Protein AF-A0A838R8X7-F1 (afdb_monomer_lite)

Radius of gyration: 22.85 Å; chains: 1; bounding box: 71×33×47 Å

pLDDT: mean 79.62, std 13.15, range [47.53, 95.5]

Secondary structure (DSSP, 8-state):
-EEEETTEEEEE----HHHHHHHHHTTTTSSPPEEEEEEEEETTEEEEEEEEEEEPP---------TTGGGSTTHHHHHHHHHHS-TT----PPPPEEEEEEEEEEEEGGG-S-TT-HHHHHHHHHHHHHHT----HHHHHHHHHHT-

Foldseek 3Di:
DFDDDPNFTLFADDDPPVVVVVCVVVVQPVDDFDKDWDWDADPQGIKIWIWTKGFDPPPPCPVPPDVCLVVDPCSVVVVVVVVPPDPVPPPPPDGDIDIDTNHMDDDGNVRAPCRPDRVVRRVVSVVCSNVNVDDDPVVVVVCVVVVD

Sequence (148 aa):
MGSYRNGRLVARAVMPPEAWSQISDYGIFDEPVQVVLVARAAPPGLQCQLYAMVPLPDLEEEEPEEPWSASVPSSSYEAALEAEEDPTDAAEADPQVAPIPLGHIVRYDRDRVHPTSLPLEAVDVLRRIIEGDTTEVVDRALSDLLGL

Structure (mmCIF, N/CA/C/O backbone):
data_AF-A0A838R8X7-F1
#
_entry.id   AF-A0A838R8X7-F1
#
loop_
_atom_site.group_PDB
_atom_site.id
_atom_site.type_symbol
_atom_site.label_atom_id
_atom_site.label_alt_id
_atom_site.label_comp_id
_atom_site.label_asym_id
_atom_site.label_entity_id
_atom_site.label_seq_id
_atom_site.pdbx_PDB_ins_code
_atom_site.Cartn_x
_atom_site.Cartn_y
_atom_site.Cartn_z
_atom_site.occupancy
_atom_site.B_iso_or_equiv
_atom_site.auth_seq_id
_atom_site.auth_comp_id
_atom_site.auth_asym_id
_atom_site.auth_atom_id
_atom_site.pdbx_PDB_model_num
ATOM 1 N N . MET A 1 1 ? -3.397 1.442 -13.400 1.00 73.38 1 MET A N 1
ATOM 2 C CA . MET A 1 1 ? -3.105 -0.004 -13.317 1.00 73.38 1 MET A CA 1
ATOM 3 C C . MET A 1 1 ? -3.706 -0.565 -12.031 1.00 73.38 1 MET A C 1
ATOM 5 O O . MET A 1 1 ? -3.637 0.109 -11.007 1.00 73.38 1 MET A O 1
ATOM 9 N N . GLY A 1 2 ? -4.336 -1.741 -12.080 1.00 81.56 2 GLY A N 1
ATOM 10 C CA . GLY A 1 2 ? -4.743 -2.486 -10.883 1.00 81.56 2 GLY A CA 1
ATOM 11 C C . GLY A 1 2 ? -3.754 -3.618 -10.616 1.00 81.56 2 GLY A C 1
ATOM 12 O O . GLY A 1 2 ? -3.427 -4.356 -11.538 1.00 81.56 2 GLY A O 1
ATOM 13 N N . SER A 1 3 ? -3.277 -3.736 -9.381 1.00 79.50 3 SER A N 1
ATOM 14 C CA . SER A 1 3 ? -2.472 -4.866 -8.913 1.00 79.50 3 SER A CA 1
ATOM 15 C C . SER A 1 3 ? -3.394 -5.917 -8.309 1.00 79.50 3 SER A C 1
ATOM 17 O O . SER A 1 3 ? -4.203 -5.595 -7.434 1.00 79.50 3 SER A O 1
ATOM 19 N N . TYR A 1 4 ? -3.274 -7.165 -8.756 1.00 82.75 4 TYR A N 1
ATOM 20 C CA . TYR A 1 4 ? -4.136 -8.263 -8.327 1.00 82.75 4 TYR A CA 1
ATOM 21 C C . TYR A 1 4 ? -3.315 -9.412 -7.752 1.00 82.75 4 TYR A C 1
ATOM 23 O O . TYR A 1 4 ? -2.236 -9.727 -8.245 1.00 82.75 4 TYR A O 1
ATOM 31 N N . ARG A 1 5 ? -3.865 -10.086 -6.744 1.00 79.75 5 ARG A N 1
ATOM 32 C CA . ARG A 1 5 ? -3.327 -11.331 -6.187 1.00 79.75 5 ARG A CA 1
ATOM 33 C C . ARG A 1 5 ? -4.462 -12.340 -6.090 1.00 79.75 5 ARG A C 1
ATOM 35 O O . ARG A 1 5 ? -5.503 -12.035 -5.516 1.00 79.75 5 ARG A O 1
ATOM 42 N N . ASN A 1 6 ? -4.290 -13.530 -6.668 1.00 82.06 6 ASN A N 1
ATOM 43 C CA . ASN A 1 6 ? -5.318 -14.585 -6.691 1.00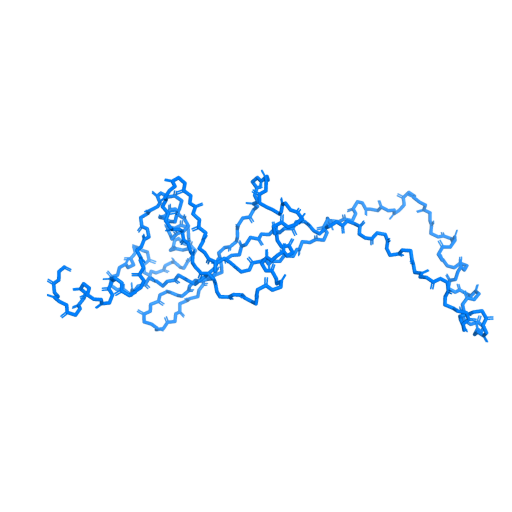 82.06 6 ASN A CA 1
ATOM 44 C C . ASN A 1 6 ? -6.697 -14.097 -7.195 1.00 82.06 6 ASN A C 1
ATOM 46 O O . ASN A 1 6 ? -7.735 -14.476 -6.657 1.00 82.06 6 ASN A O 1
ATOM 50 N N . GLY A 1 7 ? -6.714 -13.202 -8.190 1.00 80.19 7 GLY A N 1
ATOM 51 C CA . GLY A 1 7 ? -7.944 -12.616 -8.742 1.00 80.19 7 GLY A CA 1
ATOM 52 C C . GLY A 1 7 ? -8.601 -11.526 -7.883 1.00 80.19 7 GLY A C 1
ATOM 53 O O . GLY A 1 7 ? -9.638 -10.998 -8.275 1.00 80.19 7 GLY A O 1
ATOM 54 N N . ARG A 1 8 ? -8.011 -11.152 -6.740 1.00 80.94 8 ARG A N 1
ATOM 55 C CA . ARG A 1 8 ? -8.494 -10.073 -5.866 1.00 80.94 8 ARG A CA 1
ATOM 56 C C . ARG A 1 8 ? -7.656 -8.813 -6.052 1.00 80.94 8 ARG A C 1
ATOM 58 O O . ARG A 1 8 ? -6.434 -8.897 -6.164 1.00 80.94 8 ARG A O 1
ATOM 65 N N . LEU A 1 9 ? -8.311 -7.653 -6.099 1.00 82.00 9 LEU A N 1
ATOM 66 C CA . LEU A 1 9 ? -7.635 -6.361 -6.217 1.00 82.00 9 LEU A CA 1
ATOM 67 C C . LEU A 1 9 ? -6.919 -6.031 -4.902 1.00 82.00 9 LEU A C 1
ATOM 69 O O . LEU A 1 9 ? -7.553 -5.903 -3.857 1.00 82.00 9 LEU A O 1
ATOM 73 N N . VAL A 1 10 ? -5.604 -5.858 -4.986 1.00 83.25 10 VAL A N 1
ATOM 74 C CA . VAL A 1 10 ? -4.730 -5.488 -3.866 1.00 83.25 10 VAL A CA 1
ATOM 75 C C . VAL A 1 10 ? -4.606 -3.972 -3.757 1.00 83.25 10 VAL A C 1
ATOM 77 O O . VAL A 1 10 ? -4.796 -3.399 -2.687 1.00 83.25 10 VAL A O 1
ATOM 80 N N . ALA A 1 11 ? -4.278 -3.315 -4.869 1.00 83.06 11 ALA A N 1
ATOM 81 C CA . ALA A 1 11 ? -4.046 -1.878 -4.915 1.00 83.06 11 ALA A CA 1
ATOM 82 C C . ALA A 1 11 ? -4.271 -1.340 -6.332 1.00 83.06 11 ALA A C 1
ATOM 84 O O . ALA A 1 11 ? -4.231 -2.086 -7.314 1.00 83.06 11 ALA A O 1
ATOM 85 N N . ARG A 1 12 ? -4.508 -0.032 -6.444 1.00 83.06 12 ARG A N 1
ATOM 86 C CA . ARG A 1 12 ? -4.584 0.669 -7.727 1.00 83.06 12 ARG A CA 1
ATOM 87 C C . ARG A 1 12 ? -3.648 1.869 -7.693 1.00 83.06 12 ARG A C 1
ATOM 89 O O . ARG A 1 12 ? -3.731 2.692 -6.781 1.00 83.06 12 ARG A O 1
ATOM 96 N N . ALA A 1 13 ? -2.819 1.983 -8.721 1.00 82.62 13 ALA A N 1
ATOM 97 C CA . ALA A 1 13 ? -1.972 3.140 -8.960 1.00 82.62 13 ALA A CA 1
ATOM 98 C C . ALA A 1 13 ? -2.339 3.803 -10.287 1.00 82.62 13 ALA A C 1
ATOM 100 O O . ALA A 1 13 ? -2.691 3.143 -11.276 1.00 82.62 13 ALA A O 1
ATOM 101 N N . VAL A 1 14 ? -2.247 5.130 -10.294 1.00 82.81 14 VAL A N 1
ATOM 102 C CA . VAL A 1 14 ? -2.289 5.940 -11.510 1.00 82.81 14 VAL A CA 1
ATOM 103 C C . VAL A 1 14 ? -0.848 6.174 -11.932 1.00 82.81 14 VAL A C 1
ATOM 105 O O . VAL A 1 14 ? -0.051 6.670 -11.144 1.00 82.81 14 VAL A O 1
ATOM 108 N N . MET A 1 15 ? -0.527 5.798 -13.163 1.00 81.38 15 MET A N 1
ATOM 109 C CA . MET A 1 15 ? 0.789 6.002 -13.760 1.00 81.38 15 MET A CA 1
ATOM 110 C C . MET A 1 15 ? 0.611 6.455 -15.210 1.00 81.38 15 MET A C 1
ATOM 112 O O . MET A 1 15 ? -0.417 6.112 -15.811 1.00 81.38 15 MET A O 1
ATOM 116 N N . PRO A 1 16 ? 1.577 7.204 -15.772 1.00 85.94 16 PRO A N 1
ATOM 117 C CA . PRO A 1 16 ? 1.604 7.502 -17.198 1.00 85.94 16 PRO A CA 1
ATOM 118 C C . PRO A 1 16 ? 1.591 6.209 -18.035 1.00 85.94 16 PRO A C 1
ATOM 120 O O . PRO A 1 16 ? 2.166 5.205 -17.597 1.00 85.94 16 PRO A O 1
ATOM 123 N N . PRO A 1 17 ? 0.954 6.198 -19.220 1.00 84.06 17 PRO A N 1
ATOM 124 C CA . PRO A 1 17 ? 0.937 5.028 -20.100 1.00 84.06 17 PRO A CA 1
ATOM 125 C C . PRO A 1 17 ? 2.336 4.494 -20.432 1.00 84.06 17 PRO A C 1
ATOM 127 O O . PRO A 1 17 ? 2.528 3.282 -20.474 1.00 84.06 17 PRO A O 1
ATOM 130 N N . GLU A 1 18 ? 3.312 5.386 -20.594 1.00 86.25 18 GLU A N 1
ATOM 131 C CA . GLU A 1 18 ? 4.696 5.062 -20.951 1.00 86.25 18 GLU A CA 1
ATOM 132 C C . GLU A 1 18 ? 5.396 4.261 -19.841 1.00 86.25 18 GLU A C 1
ATOM 134 O O . GLU A 1 18 ? 6.113 3.297 -20.109 1.00 86.25 18 GLU A O 1
ATOM 139 N N . ALA A 1 19 ? 5.129 4.609 -18.578 1.00 83.06 19 ALA A N 1
ATOM 140 C CA . ALA A 1 19 ? 5.650 3.875 -17.427 1.00 83.06 19 ALA A CA 1
ATOM 141 C C . ALA A 1 19 ? 5.056 2.458 -17.348 1.00 83.06 19 ALA A C 1
ATOM 143 O O . ALA A 1 19 ? 5.726 1.514 -16.938 1.00 83.06 19 ALA A O 1
ATOM 144 N N . TRP A 1 20 ? 3.798 2.286 -17.768 1.00 81.75 20 TRP A N 1
ATOM 145 C CA . TRP A 1 20 ? 3.164 0.968 -17.811 1.00 81.75 20 TRP A CA 1
ATOM 146 C C . TRP A 1 20 ? 3.725 0.073 -18.920 1.00 81.75 20 TRP A C 1
ATOM 148 O O . TRP A 1 20 ? 3.936 -1.117 -18.676 1.00 81.75 20 TRP A O 1
ATOM 158 N N . SER A 1 21 ? 3.990 0.629 -20.108 1.00 83.56 21 SER A N 1
ATOM 159 C CA . SER A 1 21 ? 4.657 -0.130 -21.173 1.00 83.56 21 SER A CA 1
ATOM 160 C C . SER A 1 21 ? 6.026 -0.620 -20.721 1.00 83.56 21 SER A C 1
ATOM 162 O O . SER A 1 21 ? 6.275 -1.812 -20.808 1.00 83.56 21 SER A O 1
ATOM 164 N N . GLN A 1 22 ? 6.841 0.239 -20.099 1.00 82.19 22 GLN A N 1
ATOM 165 C CA . GLN A 1 22 ? 8.164 -0.157 -19.604 1.00 82.19 22 GLN A CA 1
ATOM 166 C C . GLN A 1 22 ? 8.086 -1.320 -18.608 1.00 82.19 22 GLN A C 1
ATOM 168 O O . GLN A 1 22 ? 8.795 -2.305 -18.755 1.00 82.19 22 GLN A O 1
ATOM 173 N N . ILE A 1 23 ? 7.176 -1.256 -17.632 1.00 84.19 23 ILE A N 1
ATOM 174 C CA . ILE A 1 23 ? 6.980 -2.346 -16.663 1.00 84.19 23 ILE A CA 1
ATOM 175 C C . ILE A 1 23 ? 6.652 -3.676 -17.350 1.00 84.19 23 ILE A C 1
ATOM 177 O O . ILE A 1 23 ? 7.118 -4.726 -16.907 1.00 84.19 23 ILE A O 1
ATOM 181 N N . SER A 1 24 ? 5.839 -3.622 -18.406 1.00 83.12 24 SER A N 1
ATOM 182 C CA . SER A 1 24 ? 5.435 -4.805 -19.168 1.00 83.12 24 SER A CA 1
ATOM 183 C C . SER A 1 24 ? 6.582 -5.333 -20.032 1.00 83.12 24 SER A C 1
ATOM 185 O O . SER A 1 24 ? 6.809 -6.537 -20.068 1.00 83.12 24 SER A O 1
ATOM 187 N N . ASP A 1 25 ? 7.316 -4.438 -20.692 1.00 85.06 25 ASP A N 1
ATOM 188 C CA . ASP A 1 25 ? 8.409 -4.772 -21.607 1.00 85.06 25 ASP A CA 1
ATOM 189 C C . ASP A 1 25 ? 9.609 -5.383 -20.868 1.00 85.06 25 ASP A C 1
ATOM 191 O O . ASP A 1 25 ? 10.248 -6.299 -21.380 1.00 85.06 25 ASP A O 1
ATOM 195 N N . TYR A 1 26 ? 9.888 -4.912 -19.648 1.00 81.75 26 TYR A N 1
ATOM 196 C CA . TYR A 1 26 ? 10.978 -5.410 -18.804 1.00 81.75 26 TYR A CA 1
ATOM 197 C C . TYR A 1 26 ? 10.598 -6.617 -17.930 1.00 81.75 26 TYR A C 1
ATOM 199 O O . TYR A 1 26 ? 11.430 -7.071 -17.151 1.00 81.75 26 TYR A O 1
ATOM 207 N N . GLY A 1 27 ? 9.362 -7.130 -18.013 1.00 83.50 27 GLY A N 1
ATOM 208 C CA . GLY A 1 27 ? 8.953 -8.321 -17.251 1.00 83.50 27 GLY A CA 1
ATOM 209 C C . GLY A 1 27 ? 9.080 -8.158 -15.731 1.00 83.50 27 GLY A C 1
ATOM 210 O O . GLY A 1 27 ? 9.310 -9.126 -15.012 1.00 83.50 27 GLY A O 1
ATOM 211 N N . ILE A 1 28 ? 8.931 -6.930 -15.216 1.00 82.62 28 ILE A N 1
ATOM 212 C CA . ILE A 1 28 ? 9.259 -6.564 -13.821 1.00 82.62 28 ILE A CA 1
ATOM 213 C C . ILE A 1 28 ? 8.523 -7.419 -12.773 1.00 82.62 28 ILE A C 1
ATOM 215 O O . ILE A 1 28 ? 8.986 -7.569 -11.644 1.00 82.62 28 ILE A O 1
ATOM 219 N N . PHE A 1 29 ? 7.363 -7.969 -13.132 1.00 84.19 29 PHE A N 1
ATOM 220 C CA . PHE A 1 29 ? 6.521 -8.775 -12.250 1.00 84.19 29 PHE A CA 1
ATOM 221 C C . PHE A 1 29 ? 6.435 -10.254 -12.663 1.00 84.19 29 PHE A C 1
ATOM 223 O O . PHE A 1 29 ? 5.533 -10.953 -12.194 1.00 84.19 29 PHE A O 1
ATOM 230 N N . ASP A 1 30 ? 7.339 -10.732 -13.525 1.00 86.12 30 ASP A N 1
ATOM 231 C CA . ASP A 1 30 ? 7.404 -12.146 -13.923 1.00 86.12 30 ASP A CA 1
ATOM 232 C C . ASP A 1 30 ? 7.873 -13.037 -12.760 1.00 86.12 30 ASP A C 1
ATOM 234 O O . ASP A 1 30 ? 7.423 -14.177 -12.616 1.00 86.12 30 ASP A O 1
ATOM 238 N N . GLU A 1 31 ? 8.711 -12.487 -11.878 1.00 85.81 31 GLU A N 1
ATOM 239 C CA . GLU A 1 31 ? 9.142 -13.113 -10.630 1.00 85.81 31 GLU A CA 1
ATOM 240 C C . GLU A 1 31 ? 8.532 -12.419 -9.395 1.00 85.81 31 GLU A C 1
ATOM 242 O O . GLU A 1 31 ? 8.140 -11.247 -9.447 1.00 85.81 31 GLU A O 1
ATOM 247 N N . PRO A 1 32 ? 8.422 -13.116 -8.245 1.00 86.25 32 PRO A N 1
ATOM 248 C CA . PRO A 1 32 ? 7.949 -12.503 -7.010 1.00 86.25 32 PRO A CA 1
ATOM 249 C C . PRO A 1 32 ? 8.853 -11.353 -6.545 1.00 86.25 32 PRO A C 1
ATOM 251 O O . PRO A 1 32 ? 10.000 -11.564 -6.163 1.00 86.25 32 PRO A O 1
ATOM 254 N N . VAL A 1 33 ? 8.297 -10.144 -6.486 1.00 87.56 33 VAL A N 1
ATOM 255 C CA . VAL A 1 33 ? 8.995 -8.946 -5.996 1.00 87.56 33 VAL A CA 1
ATOM 256 C C . VAL A 1 33 ? 8.759 -8.705 -4.507 1.00 87.56 33 VAL A C 1
ATOM 258 O O . VAL A 1 33 ? 7.678 -8.974 -3.967 1.00 87.56 33 VAL A O 1
ATOM 261 N N . GLN A 1 34 ? 9.757 -8.131 -3.833 1.00 89.56 34 GLN A N 1
ATOM 262 C CA . GLN A 1 34 ? 9.585 -7.646 -2.469 1.00 89.56 34 GLN A CA 1
ATOM 263 C C . GLN A 1 34 ? 8.639 -6.441 -2.465 1.00 89.56 34 GLN A C 1
ATOM 265 O O . GLN A 1 34 ? 8.726 -5.552 -3.307 1.00 89.56 34 GLN A O 1
ATOM 270 N N . VAL A 1 35 ? 7.740 -6.392 -1.484 1.00 90.25 35 VAL A N 1
ATOM 271 C CA . VAL A 1 35 ? 6.816 -5.269 -1.304 1.00 90.25 35 VAL A CA 1
ATOM 272 C C . VAL A 1 35 ? 7.083 -4.543 0.003 1.00 90.25 35 VAL A C 1
ATOM 274 O O . VAL A 1 35 ? 7.380 -5.158 1.028 1.00 90.25 35 VAL A O 1
ATOM 277 N N . VAL A 1 36 ? 6.948 -3.221 -0.030 1.00 92.94 36 VAL A N 1
ATOM 278 C CA . VAL A 1 36 ? 7.126 -2.344 1.129 1.00 92.94 36 VAL A CA 1
ATOM 279 C C . VAL A 1 36 ? 5.853 -1.540 1.345 1.00 92.94 36 VAL A C 1
ATOM 281 O O . VAL A 1 36 ? 5.306 -0.947 0.415 1.00 92.94 36 VAL A O 1
ATOM 284 N N . LEU A 1 37 ? 5.384 -1.511 2.594 1.00 94.19 37 LEU A N 1
ATOM 285 C CA . LEU A 1 37 ? 4.276 -0.665 3.021 1.00 94.19 37 LEU A CA 1
ATOM 286 C C . LEU A 1 37 ? 4.811 0.467 3.893 1.00 94.19 37 LEU A C 1
ATOM 288 O O . LEU A 1 37 ? 5.279 0.240 5.008 1.00 94.19 37 LEU A O 1
ATOM 292 N N . VAL A 1 38 ? 4.678 1.695 3.407 1.00 94.88 38 VAL A N 1
ATOM 293 C CA . VAL A 1 38 ? 4.937 2.893 4.205 1.00 94.88 38 VAL A CA 1
ATOM 294 C C . VAL A 1 38 ? 3.627 3.303 4.858 1.00 94.88 38 VAL A C 1
ATOM 296 O O . VAL A 1 38 ? 2.670 3.625 4.160 1.00 94.88 38 VAL A O 1
ATOM 299 N N . ALA A 1 39 ? 3.564 3.278 6.188 1.00 94.56 39 ALA A N 1
ATOM 300 C CA . ALA A 1 39 ? 2.358 3.590 6.949 1.00 94.56 39 ALA A CA 1
ATOM 301 C C . ALA A 1 39 ? 2.561 4.829 7.829 1.00 94.56 39 ALA A C 1
ATOM 303 O O . ALA A 1 39 ? 3.560 4.948 8.537 1.00 94.56 39 ALA A O 1
ATOM 304 N N . ARG A 1 40 ? 1.580 5.736 7.822 1.00 94.69 40 ARG A N 1
ATOM 305 C CA . ARG A 1 40 ? 1.553 6.926 8.679 1.00 94.69 40 ARG A CA 1
ATOM 306 C C . ARG A 1 40 ? 0.175 7.121 9.302 1.00 94.69 40 ARG A C 1
ATOM 308 O O . ARG A 1 40 ? -0.845 6.971 8.629 1.00 94.69 40 ARG A O 1
ATOM 315 N N . ALA A 1 41 ? 0.140 7.499 10.575 1.00 93.31 41 ALA A N 1
ATOM 316 C CA . ALA A 1 41 ? -1.095 7.916 11.230 1.00 93.31 41 ALA A CA 1
ATOM 317 C C . ALA A 1 41 ? -1.427 9.359 10.818 1.00 93.31 41 ALA A C 1
ATOM 319 O O . ALA A 1 41 ? -0.669 10.282 11.114 1.00 93.31 41 ALA A O 1
ATOM 320 N N . ALA A 1 42 ? -2.532 9.544 10.102 1.00 91.00 42 ALA A N 1
ATOM 321 C CA . ALA A 1 42 ? -3.013 10.843 9.647 1.00 91.00 42 ALA A CA 1
ATOM 322 C C . ALA A 1 42 ? -4.530 10.772 9.394 1.00 91.00 42 ALA A C 1
ATOM 324 O O . ALA A 1 42 ? -4.990 9.788 8.808 1.00 91.00 42 ALA A O 1
ATOM 325 N N . PRO A 1 43 ? -5.319 11.803 9.759 1.00 87.88 43 PRO A N 1
ATOM 326 C CA . PRO A 1 43 ? -6.763 11.799 9.520 1.00 87.88 43 PRO A CA 1
ATOM 327 C C . PRO A 1 43 ? -7.105 11.399 8.069 1.00 87.88 43 PRO A C 1
ATOM 329 O O . PRO A 1 43 ? -6.431 11.865 7.143 1.00 87.88 43 PRO A O 1
ATOM 332 N N . PRO A 1 44 ? -8.106 10.527 7.829 1.00 86.94 44 PRO A N 1
ATOM 333 C CA . PRO A 1 44 ? -9.128 10.015 8.755 1.00 86.94 44 PRO A CA 1
ATOM 334 C C . PRO A 1 44 ? -8.755 8.702 9.490 1.00 86.94 44 PRO A C 1
ATOM 336 O O . PRO A 1 44 ? -9.642 7.975 9.943 1.00 86.94 44 PRO A O 1
ATOM 339 N N . GLY A 1 45 ? -7.467 8.354 9.559 1.00 90.69 45 GLY A N 1
ATOM 340 C CA . GLY A 1 45 ? -6.988 7.211 10.336 1.00 90.69 45 GLY A CA 1
ATOM 341 C C . GLY A 1 45 ? -5.545 6.841 10.012 1.00 90.69 45 GLY A C 1
ATOM 342 O O . GLY A 1 45 ? -4.603 7.559 10.347 1.00 90.69 45 GLY A O 1
ATOM 343 N N . LEU A 1 46 ? -5.357 5.699 9.360 1.00 93.38 46 LEU A N 1
ATOM 344 C CA . LEU A 1 46 ? -4.067 5.239 8.867 1.00 93.38 46 LEU A CA 1
ATOM 345 C C . LEU A 1 46 ? -4.003 5.399 7.348 1.00 93.38 46 LEU A C 1
ATOM 347 O O . LEU A 1 46 ? -4.880 4.923 6.625 1.00 93.38 46 LEU A O 1
ATOM 351 N N . GLN A 1 47 ? -2.946 6.050 6.874 1.00 93.88 47 GLN A N 1
ATOM 352 C CA . GLN A 1 47 ? -2.645 6.197 5.457 1.00 93.88 47 GLN A CA 1
ATOM 353 C C . GLN A 1 47 ? -1.416 5.363 5.121 1.00 93.88 47 GLN A C 1
ATOM 355 O O . GLN A 1 47 ? -0.372 5.498 5.763 1.00 93.88 47 GLN A O 1
ATOM 360 N N . CYS A 1 48 ? -1.538 4.522 4.104 1.00 93.44 48 CYS A N 1
ATOM 361 C CA . CYS A 1 48 ? -0.488 3.628 3.662 1.00 93.44 48 CYS A CA 1
ATOM 362 C C . CYS A 1 48 ? -0.210 3.792 2.165 1.00 93.44 48 CYS A C 1
ATOM 364 O O . CYS A 1 48 ? -1.122 4.033 1.372 1.00 93.44 48 CYS A O 1
ATOM 366 N N . GLN A 1 49 ? 1.051 3.626 1.786 1.00 93.69 49 GLN A N 1
ATOM 367 C CA . GLN A 1 49 ? 1.510 3.558 0.402 1.00 93.69 49 GLN A CA 1
ATOM 368 C C . GLN A 1 49 ? 2.230 2.231 0.196 1.00 93.69 49 GLN A C 1
ATOM 370 O O . GLN A 1 49 ? 3.118 1.880 0.975 1.00 93.69 49 GLN A O 1
ATOM 375 N N . LEU A 1 50 ? 1.804 1.487 -0.821 1.00 93.06 50 LEU A N 1
ATOM 376 C CA . LEU A 1 50 ? 2.361 0.189 -1.170 1.00 93.06 50 LEU A CA 1
ATOM 377 C C . LEU A 1 50 ? 3.295 0.343 -2.371 1.00 93.06 50 LEU A C 1
ATOM 379 O O . LEU A 1 50 ? 2.893 0.897 -3.397 1.00 93.06 50 LEU A O 1
ATOM 383 N N . TYR A 1 51 ? 4.507 -0.185 -2.242 1.00 92.75 51 TYR A N 1
ATOM 384 C CA . TYR A 1 51 ? 5.537 -0.176 -3.274 1.00 92.75 51 TYR A CA 1
ATOM 385 C C . TYR A 1 51 ? 6.000 -1.598 -3.581 1.00 92.75 51 TYR A C 1
ATOM 387 O O . TYR A 1 51 ? 6.084 -2.429 -2.676 1.00 92.75 51 TYR A O 1
ATOM 395 N N . ALA A 1 52 ? 6.321 -1.855 -4.845 1.00 91.25 52 ALA A N 1
ATOM 396 C CA . ALA A 1 52 ? 7.141 -2.982 -5.259 1.00 91.25 52 ALA A CA 1
ATOM 397 C C . ALA A 1 52 ? 8.595 -2.523 -5.358 1.00 91.25 52 ALA A C 1
ATOM 399 O O . ALA A 1 52 ? 8.877 -1.482 -5.945 1.00 91.25 52 ALA A O 1
ATOM 400 N N . MET A 1 53 ? 9.496 -3.294 -4.770 1.00 91.50 53 MET A N 1
ATOM 401 C CA . MET A 1 53 ? 10.929 -3.052 -4.777 1.00 91.50 53 MET A CA 1
ATOM 402 C C . MET A 1 53 ? 11.523 -3.885 -5.907 1.00 91.50 53 MET A C 1
ATOM 404 O O . MET A 1 53 ? 11.518 -5.114 -5.829 1.00 91.50 53 MET A O 1
ATOM 408 N N . VAL A 1 54 ? 11.949 -3.215 -6.973 1.00 88.56 54 VAL A N 1
ATOM 409 C CA . VAL A 1 54 ? 12.370 -3.857 -8.221 1.00 88.56 54 VAL A CA 1
ATOM 410 C C . VAL A 1 54 ? 13.874 -3.681 -8.385 1.00 88.56 54 VAL A C 1
ATOM 412 O O . VAL A 1 54 ? 14.329 -2.536 -8.332 1.00 88.56 54 VAL A O 1
ATOM 415 N N . PRO A 1 55 ? 14.644 -4.768 -8.567 1.00 83.62 55 PRO A N 1
ATOM 416 C CA . PRO A 1 55 ? 16.055 -4.647 -8.894 1.00 83.62 55 PRO 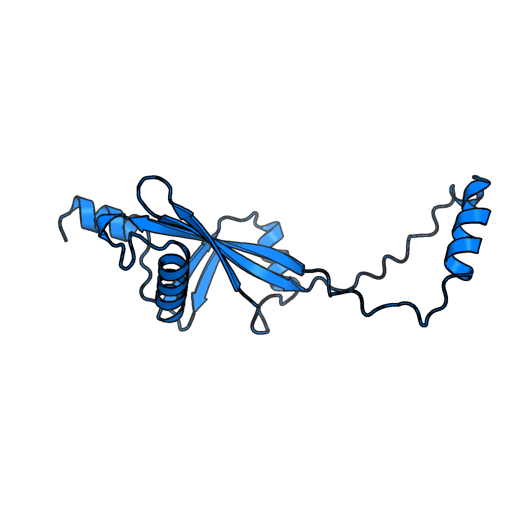A CA 1
ATOM 417 C C . PRO A 1 55 ? 16.178 -3.974 -10.259 1.00 83.62 55 PRO A C 1
ATOM 419 O O . PRO A 1 55 ? 15.553 -4.391 -11.237 1.00 83.62 55 PRO A O 1
ATOM 422 N N . LEU A 1 56 ? 16.942 -2.894 -10.306 1.00 78.25 56 LEU A N 1
ATOM 423 C CA . LEU A 1 56 ? 17.374 -2.311 -11.558 1.00 78.25 56 LEU A CA 1
ATOM 424 C C . LEU A 1 56 ? 18.433 -3.239 -12.156 1.00 78.25 56 LEU A C 1
ATOM 426 O O . LEU A 1 56 ? 19.226 -3.810 -11.405 1.00 78.25 56 LEU A O 1
ATOM 430 N N . PRO A 1 57 ? 18.436 -3.427 -13.484 1.00 71.19 57 PRO A N 1
ATOM 431 C CA . PRO A 1 57 ? 19.566 -4.077 -14.119 1.00 71.19 57 PRO A CA 1
ATOM 432 C C . PRO A 1 57 ? 20.824 -3.271 -13.791 1.00 71.19 57 PRO A C 1
ATOM 434 O O . PRO A 1 57 ? 20.765 -2.038 -13.778 1.00 71.19 57 PRO A O 1
ATOM 437 N N . ASP A 1 58 ? 21.936 -3.965 -13.557 1.00 66.62 58 ASP A N 1
ATOM 438 C CA . ASP A 1 58 ? 23.251 -3.337 -13.532 1.00 66.62 58 ASP A CA 1
ATOM 439 C C . ASP A 1 58 ? 23.501 -2.799 -14.940 1.00 66.62 58 ASP A C 1
ATOM 441 O O . ASP A 1 58 ? 23.928 -3.505 -15.855 1.00 66.62 58 ASP A O 1
ATOM 445 N N . LEU A 1 59 ? 23.116 -1.544 -15.146 1.00 58.34 59 LEU A N 1
ATOM 446 C CA . LEU A 1 59 ? 23.617 -0.771 -16.255 1.00 58.34 59 LEU A CA 1
ATOM 447 C C . LEU A 1 59 ? 25.057 -0.477 -15.857 1.00 58.34 59 LEU A C 1
ATOM 449 O O . LEU A 1 59 ? 25.325 0.495 -15.156 1.00 58.34 59 LEU A O 1
ATOM 453 N N . GLU A 1 60 ? 25.971 -1.361 -16.258 1.00 53.97 60 GLU A N 1
ATOM 454 C CA . GLU A 1 60 ? 27.325 -0.931 -16.578 1.00 53.97 60 GLU A CA 1
ATOM 455 C C . GLU A 1 60 ? 27.126 0.196 -17.596 1.00 53.97 60 GLU A C 1
ATOM 457 O O . GLU A 1 60 ? 26.895 -0.046 -18.783 1.00 53.97 60 GLU A O 1
ATOM 462 N N . GLU A 1 61 ? 27.028 1.433 -17.104 1.00 50.78 61 GLU A N 1
ATOM 463 C CA . GLU A 1 61 ? 27.070 2.613 -17.942 1.00 50.78 61 GLU A CA 1
ATOM 464 C C . GLU A 1 61 ? 28.457 2.562 -18.576 1.00 50.78 61 GLU A C 1
ATOM 466 O O . GLU A 1 61 ? 29.446 2.995 -17.995 1.00 50.78 61 GLU A O 1
ATOM 471 N N . GLU A 1 62 ? 28.545 1.937 -19.751 1.00 49.91 62 GLU A N 1
ATOM 472 C CA . GLU A 1 62 ? 29.623 2.177 -20.695 1.00 49.91 62 GLU A CA 1
ATOM 473 C C . GLU A 1 62 ? 29.498 3.673 -20.996 1.00 49.91 62 GLU A C 1
ATOM 475 O O . GLU A 1 62 ? 28.712 4.072 -21.862 1.00 49.91 62 GLU A O 1
ATOM 480 N N . GLU A 1 63 ? 30.136 4.513 -20.168 1.00 58.44 63 GLU A N 1
ATOM 481 C CA . GLU A 1 63 ? 30.143 5.956 -20.357 1.00 58.44 63 GLU A CA 1
ATOM 482 C C . GLU A 1 63 ? 30.620 6.165 -21.793 1.00 58.44 63 GLU A C 1
ATOM 484 O O . GLU A 1 63 ? 31.751 5.792 -22.130 1.00 58.44 63 GLU A O 1
ATOM 489 N N . PRO A 1 64 ? 29.751 6.651 -22.697 1.00 58.84 64 PRO A N 1
ATOM 490 C CA . PRO A 1 64 ? 30.133 6.769 -24.088 1.00 58.84 64 PRO A CA 1
ATOM 491 C C . PRO A 1 64 ? 31.327 7.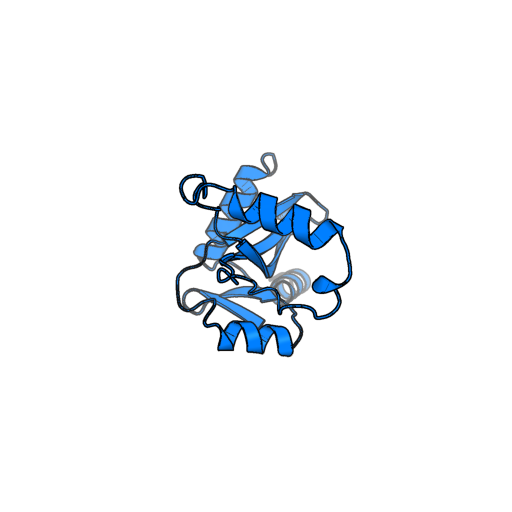711 -24.128 1.00 58.84 64 PRO A C 1
ATOM 493 O O . PRO A 1 64 ? 31.193 8.825 -23.634 1.00 58.84 64 PRO A O 1
ATOM 496 N N . GLU A 1 65 ? 32.469 7.276 -24.682 1.00 64.69 65 GLU A N 1
ATOM 497 C CA . GLU A 1 65 ? 33.701 8.077 -24.741 1.00 64.69 65 GLU A CA 1
ATOM 498 C C . GLU A 1 65 ? 33.382 9.482 -25.262 1.00 64.69 65 GLU A C 1
ATOM 500 O O . GLU A 1 65 ? 33.238 9.714 -26.470 1.00 64.69 65 GLU A O 1
ATOM 505 N N . GLU A 1 66 ? 33.206 10.436 -24.348 1.00 72.94 66 GLU A N 1
ATOM 506 C CA . GLU A 1 66 ? 32.732 11.737 -24.758 1.00 72.94 66 GLU A CA 1
ATOM 507 C C . GLU A 1 66 ? 33.933 12.489 -25.352 1.00 72.94 66 GLU A C 1
ATOM 509 O O . GLU A 1 66 ? 34.916 12.737 -24.657 1.00 72.94 66 GLU A O 1
ATOM 514 N N . PRO A 1 67 ? 33.909 12.913 -26.625 1.00 71.69 67 PRO A N 1
ATOM 515 C CA . PRO A 1 67 ? 35.117 13.343 -27.344 1.00 71.69 67 PRO A CA 1
ATOM 516 C C . PRO A 1 67 ? 35.819 14.579 -26.749 1.00 71.69 67 PRO A C 1
ATOM 518 O O . PRO A 1 67 ? 36.978 14.862 -27.056 1.00 71.69 67 PRO A O 1
ATOM 521 N N . TRP A 1 68 ? 35.132 15.336 -25.894 1.00 68.88 68 TRP A N 1
ATOM 522 C CA . TRP A 1 68 ? 35.678 16.462 -25.136 1.00 68.88 68 TRP A CA 1
ATOM 523 C C . TRP A 1 68 ? 36.468 16.071 -23.870 1.00 68.88 68 TRP A C 1
ATOM 525 O O . TRP A 1 68 ? 37.276 16.882 -23.414 1.00 68.88 68 TRP A O 1
ATOM 535 N N . SER A 1 69 ? 36.319 14.854 -23.335 1.00 66.88 69 SER A N 1
ATOM 536 C CA . SER A 1 69 ? 37.007 14.391 -22.120 1.00 66.88 69 SER A CA 1
ATOM 537 C C . SER A 1 69 ? 38.513 14.264 -22.368 1.00 66.88 69 SER A C 1
ATOM 539 O O . SER A 1 69 ? 39.329 14.654 -21.534 1.00 66.88 69 SER A O 1
ATOM 541 N N . ALA A 1 70 ? 38.895 13.884 -23.591 1.00 68.38 70 ALA A N 1
ATOM 542 C CA . ALA A 1 70 ? 40.276 13.861 -24.073 1.00 68.38 70 ALA A CA 1
ATOM 543 C C . ALA A 1 70 ? 40.949 15.249 -24.115 1.00 68.38 70 ALA A C 1
ATOM 545 O O . ALA A 1 70 ? 42.169 15.349 -24.245 1.00 68.38 70 ALA A O 1
ATOM 546 N N . SER A 1 71 ? 40.170 16.333 -24.036 1.00 69.44 71 SER A N 1
ATOM 547 C CA . SER A 1 71 ? 40.686 17.707 -24.094 1.00 69.44 71 SER A CA 1
ATOM 548 C C . SER A 1 71 ? 40.920 18.328 -22.713 1.00 69.44 71 SER A C 1
ATOM 550 O O . SER A 1 71 ? 41.488 19.421 -22.635 1.00 69.44 71 SER A O 1
ATOM 552 N N . VAL A 1 72 ? 40.506 17.665 -21.627 1.00 70.31 72 VAL A N 1
ATOM 553 C CA . VAL A 1 72 ? 40.664 18.172 -20.258 1.00 70.31 72 VAL A CA 1
ATOM 554 C C . VAL A 1 72 ? 41.803 17.418 -19.562 1.00 70.31 72 VAL A C 1
ATOM 556 O O . VAL A 1 72 ? 41.749 16.198 -19.470 1.00 70.31 72 VAL A O 1
ATOM 559 N N . PRO A 1 73 ? 42.829 18.100 -19.020 1.00 61.50 73 PRO A N 1
ATOM 560 C CA . PRO A 1 73 ? 43.947 17.436 -18.343 1.00 61.50 73 PRO A CA 1
ATOM 561 C C . PRO A 1 73 ? 43.540 16.539 -17.162 1.00 61.50 73 PRO A C 1
ATOM 563 O O . PRO A 1 73 ? 44.271 15.609 -16.830 1.00 61.50 73 PRO A O 1
ATOM 566 N N . SER A 1 74 ? 42.391 16.806 -16.528 1.00 59.31 74 SER A N 1
ATOM 567 C CA . SER A 1 74 ? 41.882 16.025 -15.394 1.00 59.31 74 SER A CA 1
ATOM 568 C C . SER A 1 74 ? 41.430 14.613 -15.767 1.00 59.31 74 SER A C 1
ATOM 570 O O . SER A 1 74 ? 41.536 13.740 -14.915 1.00 59.31 74 SER A O 1
ATOM 572 N N . SER A 1 75 ? 41.034 14.350 -17.020 1.00 61.00 75 SER A N 1
ATOM 573 C CA . SER A 1 75 ? 40.605 13.004 -17.438 1.00 61.00 75 SER A CA 1
ATOM 574 C C . SER A 1 75 ? 41.746 11.988 -17.385 1.00 61.00 75 SER A C 1
ATOM 576 O O . SER A 1 75 ? 41.533 10.825 -17.076 1.00 61.00 75 SER A O 1
ATOM 578 N N . SER A 1 76 ? 42.989 12.438 -17.592 1.00 61.47 76 SER A N 1
ATOM 579 C CA . SER A 1 76 ? 44.172 11.583 -17.439 1.00 61.47 76 SER A CA 1
ATOM 580 C C . SER A 1 76 ? 44.468 11.196 -15.986 1.00 61.47 76 SER A C 1
ATOM 582 O O . SER A 1 76 ? 45.128 10.189 -15.747 1.00 61.47 76 SER A O 1
ATOM 584 N N . TYR A 1 77 ? 44.000 11.997 -15.023 1.00 61.72 77 TYR A N 1
ATOM 585 C CA . TYR A 1 77 ? 44.139 11.724 -13.594 1.00 61.72 77 TYR A CA 1
ATOM 586 C C . TYR A 1 77 ? 43.002 10.826 -13.089 1.00 61.72 77 TYR A C 1
ATOM 588 O O . TYR A 1 77 ? 43.269 9.894 -12.341 1.00 61.72 77 TYR A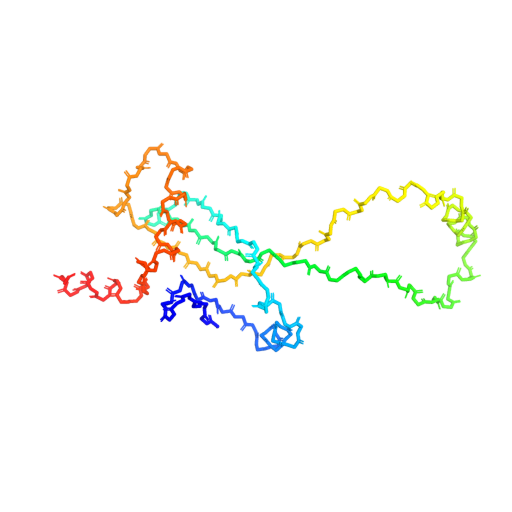 O 1
ATOM 596 N N . GLU A 1 78 ? 41.765 11.061 -13.539 1.00 60.84 78 GLU A N 1
ATOM 597 C CA . GLU A 1 78 ? 40.600 10.213 -13.228 1.00 60.84 78 GLU A CA 1
ATOM 598 C C . GLU A 1 78 ? 40.754 8.801 -13.814 1.00 60.84 78 GLU A C 1
ATOM 600 O O . GLU A 1 78 ? 40.670 7.831 -13.069 1.00 60.84 78 GLU A O 1
ATOM 605 N N . ALA A 1 79 ? 41.166 8.671 -15.081 1.00 64.00 79 ALA A N 1
ATOM 606 C CA . ALA A 1 79 ? 41.431 7.366 -15.697 1.00 64.00 79 ALA A CA 1
ATOM 607 C C . ALA A 1 79 ? 42.599 6.598 -15.041 1.00 64.00 79 ALA A C 1
ATOM 609 O O . ALA A 1 79 ? 42.645 5.371 -15.077 1.00 64.00 79 ALA A O 1
ATOM 610 N N . ALA A 1 80 ? 43.572 7.306 -14.452 1.00 65.31 80 ALA A N 1
ATOM 611 C CA . ALA A 1 80 ? 44.655 6.673 -13.697 1.00 65.31 80 ALA A CA 1
ATOM 612 C C . ALA A 1 80 ? 44.185 6.177 -12.319 1.00 65.31 80 ALA A C 1
ATOM 614 O O . ALA A 1 80 ? 44.688 5.164 -11.849 1.00 65.31 80 ALA A O 1
ATOM 615 N N . LEU A 1 81 ? 43.223 6.869 -11.700 1.00 62.09 81 LEU A N 1
ATOM 616 C CA . LEU A 1 81 ? 42.577 6.457 -10.452 1.00 62.09 81 LEU A CA 1
ATOM 617 C C . LEU A 1 81 ? 41.686 5.228 -10.658 1.00 62.09 81 LEU A C 1
ATOM 619 O O . LEU A 1 81 ? 41.809 4.277 -9.897 1.00 62.09 81 LEU A O 1
ATOM 623 N N . GLU A 1 82 ? 40.872 5.211 -11.714 1.00 61.66 82 GLU A N 1
ATOM 624 C CA . GLU A 1 82 ? 40.028 4.060 -12.081 1.00 61.66 82 GLU A CA 1
ATOM 625 C C . GLU A 1 82 ? 40.861 2.821 -12.444 1.00 61.66 82 GLU A C 1
ATOM 627 O O . GLU A 1 82 ? 40.497 1.697 -12.115 1.00 61.66 82 GLU A O 1
ATOM 632 N N . ALA A 1 83 ? 42.024 3.006 -13.080 1.00 61.06 83 ALA A N 1
ATOM 633 C CA . ALA A 1 83 ? 42.940 1.908 -13.396 1.00 61.06 83 ALA A CA 1
ATOM 634 C C . ALA A 1 83 ? 43.727 1.379 -12.177 1.00 61.06 83 ALA A C 1
ATOM 636 O O . ALA A 1 83 ? 44.285 0.280 -12.247 1.00 61.06 83 ALA A O 1
ATOM 637 N N . GLU A 1 84 ? 43.819 2.159 -11.093 1.00 57.66 84 GLU A N 1
ATOM 638 C CA . GLU A 1 84 ? 44.440 1.760 -9.821 1.00 57.66 84 GLU A CA 1
ATOM 639 C C . GLU A 1 84 ? 43.440 1.119 -8.840 1.00 57.66 84 GLU A C 1
ATOM 641 O O . GLU A 1 84 ? 43.871 0.561 -7.826 1.00 57.66 84 GLU A O 1
ATOM 646 N N . GLU A 1 85 ? 42.135 1.139 -9.133 1.00 52.31 85 GLU A N 1
ATOM 647 C CA . GLU A 1 85 ? 41.141 0.377 -8.376 1.00 52.31 85 GLU A CA 1
ATOM 648 C C . GLU A 1 85 ? 41.325 -1.131 -8.635 1.00 52.31 85 GLU A C 1
ATOM 650 O O . GLU A 1 85 ? 41.179 -1.644 -9.746 1.00 52.31 85 GLU A O 1
ATOM 655 N N . ASP A 1 86 ? 41.714 -1.859 -7.585 1.00 48.88 86 ASP A N 1
ATOM 656 C CA . ASP A 1 86 ? 41.897 -3.310 -7.610 1.00 48.88 86 ASP A CA 1
ATOM 657 C C . ASP A 1 86 ? 40.528 -3.985 -7.850 1.00 48.88 86 ASP A C 1
ATOM 659 O O . ASP A 1 86 ? 39.607 -3.778 -7.054 1.00 48.88 86 ASP A O 1
ATOM 663 N N . PRO A 1 87 ? 40.355 -4.836 -8.885 1.00 53.19 87 PRO A N 1
ATOM 664 C CA . PRO A 1 87 ? 39.074 -5.488 -9.186 1.00 53.19 87 PRO A CA 1
ATOM 665 C C . PRO A 1 87 ? 38.586 -6.431 -8.071 1.00 53.19 87 PRO A C 1
ATOM 667 O O . PRO A 1 87 ? 37.497 -6.996 -8.165 1.00 53.19 87 PRO A O 1
ATOM 670 N N . THR A 1 88 ? 39.390 -6.640 -7.024 1.00 49.19 88 THR A N 1
ATOM 671 C CA . THR A 1 88 ? 39.012 -7.408 -5.834 1.00 49.19 88 THR A CA 1
ATOM 672 C C . THR A 1 88 ? 38.349 -6.579 -4.724 1.00 49.19 88 THR A C 1
ATOM 674 O O . THR A 1 88 ? 37.791 -7.180 -3.806 1.00 49.19 88 THR A O 1
ATOM 677 N N . ASP A 1 89 ? 38.334 -5.244 -4.836 1.00 47.53 89 ASP A N 1
ATOM 678 C CA . ASP A 1 89 ? 37.624 -4.313 -3.935 1.00 47.53 89 ASP A CA 1
ATOM 679 C C . ASP A 1 89 ? 36.247 -3.880 -4.484 1.00 47.53 89 ASP A C 1
ATOM 681 O O . ASP A 1 89 ? 35.582 -3.009 -3.918 1.00 47.53 89 ASP A O 1
ATOM 685 N N . ALA A 1 90 ? 35.762 -4.551 -5.538 1.00 51.44 90 ALA A N 1
ATOM 686 C CA . ALA A 1 90 ? 34.347 -4.585 -5.889 1.00 51.44 90 ALA A CA 1
ATOM 687 C C . ALA A 1 90 ? 33.591 -5.372 -4.806 1.00 51.44 90 ALA A C 1
ATOM 689 O O . ALA A 1 90 ? 33.175 -6.516 -4.998 1.00 51.44 90 ALA A O 1
ATOM 690 N N . ALA A 1 91 ? 33.469 -4.774 -3.617 1.00 50.78 91 ALA A N 1
ATOM 691 C CA . ALA A 1 91 ? 32.482 -5.174 -2.635 1.00 50.78 91 ALA A CA 1
ATOM 692 C C . ALA A 1 91 ? 31.160 -5.294 -3.388 1.00 50.78 91 ALA A C 1
ATOM 694 O O . ALA A 1 91 ? 30.746 -4.305 -3.986 1.00 50.78 91 ALA A O 1
ATOM 695 N N . GLU A 1 92 ? 30.584 -6.502 -3.416 1.00 53.75 92 GLU A N 1
ATOM 696 C CA . GLU A 1 92 ? 29.297 -6.827 -4.037 1.00 53.75 92 GLU A CA 1
ATOM 697 C C . GLU A 1 92 ? 28.350 -5.637 -3.858 1.00 53.75 92 GLU A C 1
ATOM 699 O O . GLU A 1 92 ? 27.825 -5.414 -2.764 1.00 53.75 92 GLU A O 1
ATOM 704 N N . ALA A 1 93 ? 28.238 -4.795 -4.889 1.00 58.56 93 ALA A N 1
ATOM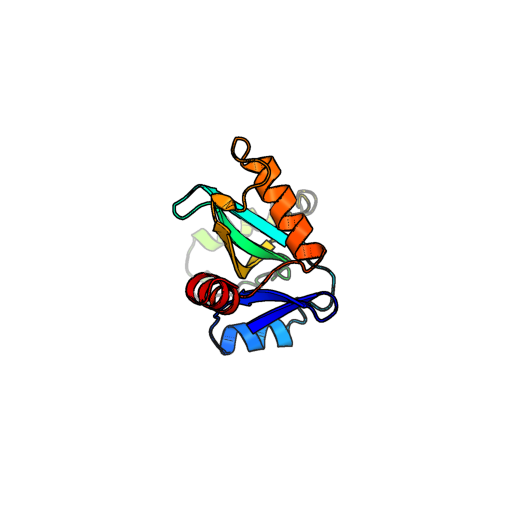 705 C CA . ALA A 1 93 ? 27.452 -3.584 -4.790 1.00 58.56 93 ALA A CA 1
ATOM 706 C C . ALA A 1 93 ? 26.014 -4.055 -4.610 1.00 58.56 93 ALA A C 1
ATOM 708 O O . ALA A 1 93 ? 25.514 -4.820 -5.437 1.00 58.56 93 ALA A O 1
ATOM 709 N N . ASP A 1 94 ? 25.381 -3.674 -3.496 1.00 62.19 94 ASP A N 1
ATOM 710 C CA . ASP A 1 94 ? 23.987 -4.035 -3.259 1.00 62.19 94 ASP A CA 1
ATOM 711 C C . ASP A 1 94 ? 23.184 -3.648 -4.513 1.00 62.19 94 ASP A C 1
ATOM 713 O O . ASP A 1 94 ? 23.279 -2.492 -4.951 1.00 62.19 94 ASP A O 1
ATOM 717 N N . PRO A 1 95 ? 22.419 -4.585 -5.110 1.00 67.06 95 PRO A N 1
ATOM 718 C CA . PRO A 1 95 ? 21.741 -4.339 -6.373 1.00 67.06 95 PRO A CA 1
ATOM 719 C C . PRO A 1 95 ? 20.871 -3.097 -6.228 1.00 67.06 95 PRO A C 1
ATOM 721 O O . PRO A 1 95 ? 20.107 -2.974 -5.264 1.00 67.06 95 PRO A O 1
ATOM 724 N N . GLN A 1 96 ? 20.990 -2.152 -7.160 1.00 80.25 96 GLN A N 1
ATOM 725 C CA . GLN A 1 96 ? 20.219 -0.919 -7.079 1.00 80.25 96 GLN A CA 1
ATOM 726 C C . GLN A 1 96 ? 18.728 -1.248 -7.165 1.00 80.25 96 GLN A C 1
ATOM 728 O O . GLN A 1 96 ? 18.277 -1.915 -8.089 1.00 80.25 96 GLN A O 1
ATOM 733 N N . VAL A 1 97 ? 17.936 -0.791 -6.194 1.00 86.19 97 VAL A N 1
ATOM 734 C CA . VAL A 1 97 ? 16.503 -1.106 -6.134 1.00 86.19 97 VAL A CA 1
ATOM 735 C C . VAL A 1 97 ? 15.666 0.147 -6.360 1.00 86.19 97 VAL A C 1
ATOM 737 O O . VAL A 1 97 ? 15.806 1.140 -5.644 1.00 86.19 97 VAL A O 1
ATOM 740 N N . ALA A 1 98 ? 14.726 0.077 -7.302 1.00 87.50 98 ALA A N 1
ATOM 741 C CA . ALA A 1 98 ? 13.758 1.133 -7.572 1.00 87.50 98 ALA A CA 1
ATOM 742 C C . ALA A 1 98 ? 12.377 0.815 -6.961 1.00 87.50 98 ALA A C 1
ATOM 744 O O . ALA A 1 98 ? 11.839 -0.279 -7.168 1.00 87.50 98 ALA A O 1
ATOM 745 N N . PRO A 1 99 ? 11.751 1.761 -6.232 1.00 91.00 99 PRO A N 1
ATOM 746 C CA . PRO A 1 99 ? 10.397 1.589 -5.719 1.00 91.00 99 PRO A CA 1
ATOM 747 C C . PRO A 1 99 ? 9.342 1.956 -6.778 1.00 91.00 99 PRO A C 1
ATOM 749 O O . PRO A 1 99 ? 9.183 3.123 -7.139 1.00 91.00 99 PRO A O 1
ATOM 752 N N . ILE A 1 100 ? 8.542 0.982 -7.216 1.00 89.88 100 ILE A N 1
ATOM 753 C CA . ILE A 1 100 ? 7.387 1.200 -8.100 1.00 89.88 100 ILE A CA 1
ATOM 754 C C . ILE A 1 100 ? 6.105 1.330 -7.263 1.00 89.88 100 ILE A C 1
ATOM 756 O O . ILE A 1 100 ? 5.769 0.408 -6.513 1.00 89.88 100 ILE A O 1
ATOM 760 N N . PRO A 1 101 ? 5.344 2.436 -7.372 1.00 90.69 101 PRO A N 1
ATOM 761 C CA . PRO A 1 101 ? 4.118 2.621 -6.601 1.00 90.69 101 PRO A CA 1
ATOM 762 C C . PRO A 1 101 ? 2.999 1.686 -7.085 1.00 90.69 101 PRO A C 1
ATOM 764 O O . PRO A 1 101 ? 2.546 1.775 -8.225 1.00 90.69 101 PRO A O 1
ATOM 767 N N . LEU A 1 102 ? 2.493 0.833 -6.190 1.00 89.44 102 LEU A N 1
ATOM 768 C CA . LEU A 1 102 ? 1.358 -0.064 -6.456 1.00 89.44 102 LEU A CA 1
ATOM 769 C C . LEU A 1 102 ? 0.013 0.574 -6.097 1.00 89.44 102 LEU A C 1
ATOM 771 O O . LEU A 1 102 ? -1.002 0.312 -6.748 1.00 89.44 102 LEU A O 1
ATOM 775 N N . GLY A 1 103 ? -0.011 1.433 -5.074 1.00 90.81 103 GLY A N 1
ATOM 776 C CA . GLY A 1 103 ? -1.188 2.230 -4.744 1.00 90.81 103 GLY A CA 1
ATOM 777 C C . GLY A 1 103 ? -1.252 2.727 -3.304 1.00 90.81 103 GLY A C 1
ATOM 778 O O . GLY A 1 103 ? -0.342 2.529 -2.499 1.00 90.81 103 GLY A O 1
ATOM 779 N N . HIS A 1 104 ? -2.368 3.387 -2.997 1.00 91.38 104 HIS A N 1
ATOM 780 C CA . HIS A 1 104 ? -2.663 3.947 -1.681 1.00 91.38 104 HIS A CA 1
ATOM 781 C C . HIS A 1 104 ? -3.730 3.124 -0.970 1.00 91.38 104 HIS A C 1
ATOM 783 O O . HIS A 1 104 ? -4.705 2.689 -1.583 1.00 91.38 104 HIS A O 1
ATOM 789 N N . ILE A 1 105 ? -3.558 2.952 0.336 1.00 91.44 105 ILE A N 1
ATOM 790 C CA . ILE A 1 105 ? -4.449 2.165 1.183 1.00 91.44 105 ILE A CA 1
ATOM 791 C C . ILE A 1 105 ? -4.794 3.006 2.404 1.00 91.44 105 ILE A C 1
ATOM 793 O O . ILE A 1 105 ? -3.924 3.619 3.018 1.00 91.44 105 ILE A O 1
ATOM 797 N N . VAL A 1 106 ? -6.077 3.062 2.740 1.00 91.06 106 VAL A N 1
ATOM 798 C CA . VAL A 1 106 ? -6.574 3.827 3.884 1.00 91.06 106 VAL A CA 1
ATOM 799 C C . VAL A 1 106 ? -7.331 2.886 4.803 1.00 91.06 106 VAL A C 1
ATOM 801 O O . VAL A 1 106 ? -8.197 2.137 4.354 1.00 91.06 106 VAL A O 1
ATOM 804 N N . ARG A 1 107 ? -7.023 2.948 6.097 1.00 91.00 107 ARG A N 1
ATOM 805 C CA . ARG A 1 107 ? -7.808 2.305 7.153 1.00 91.00 107 ARG A CA 1
ATOM 806 C C . ARG A 1 107 ? -8.342 3.388 8.078 1.00 91.00 107 ARG A C 1
ATOM 808 O O . ARG A 1 107 ? -7.566 4.121 8.684 1.00 91.00 107 ARG A O 1
ATOM 815 N N . TYR A 1 108 ? -9.662 3.502 8.168 1.00 91.00 108 TYR A N 1
ATOM 816 C CA . TYR A 1 108 ? -10.309 4.477 9.044 1.00 91.00 108 TYR A CA 1
ATOM 817 C C . TYR A 1 108 ? -10.052 4.161 10.516 1.00 91.00 108 TYR A C 1
ATOM 819 O O . TYR A 1 108 ? -9.902 2.995 10.878 1.00 91.00 108 TYR A O 1
ATOM 827 N N . ASP A 1 109 ? -10.076 5.181 11.376 1.00 90.62 109 ASP A N 1
ATOM 828 C CA . ASP A 1 109 ? -9.836 5.002 12.815 1.00 90.62 109 ASP A CA 1
ATOM 829 C C . ASP A 1 109 ? -10.770 3.975 13.472 1.00 90.62 109 ASP A C 1
ATOM 831 O O . ASP A 1 109 ? -10.326 3.183 14.300 1.00 90.62 109 ASP A O 1
ATOM 835 N N . ARG A 1 110 ? -12.043 3.926 13.061 1.00 89.31 110 ARG A N 1
ATOM 836 C CA . ARG A 1 110 ? -13.026 2.943 13.558 1.00 89.31 110 ARG A CA 1
ATOM 837 C C . ARG A 1 110 ? -12.701 1.490 13.187 1.00 89.31 110 ARG A C 1
ATOM 839 O O . ARG A 1 110 ? -13.183 0.579 13.845 1.00 89.31 110 ARG A O 1
ATOM 846 N N . ASP A 1 111 ? -11.912 1.291 12.131 1.00 88.62 111 ASP A N 1
ATOM 847 C CA . ASP A 1 111 ? -11.576 -0.019 11.565 1.00 88.62 111 ASP A CA 1
ATOM 848 C C . ASP A 1 111 ? -10.176 -0.497 12.026 1.00 88.62 111 ASP A C 1
ATOM 850 O O . ASP A 1 111 ? -9.667 -1.512 11.543 1.00 88.62 111 ASP A O 1
ATOM 854 N N . ARG A 1 112 ? -9.531 0.240 12.946 1.00 91.06 112 ARG A N 1
ATOM 855 C CA . ARG A 1 112 ? -8.211 -0.081 13.516 1.00 91.06 112 ARG A CA 1
ATOM 856 C C . ARG A 1 112 ? -8.286 -1.237 14.514 1.00 91.06 112 ARG A C 1
ATOM 858 O O . ARG A 1 112 ? -9.190 -1.305 15.341 1.00 91.06 112 ARG A O 1
ATOM 865 N N . VAL A 1 113 ? -7.293 -2.123 14.458 1.00 92.94 113 VAL A N 1
ATOM 866 C CA . VAL A 1 113 ? -7.167 -3.314 15.323 1.00 92.94 113 VAL A CA 1
ATOM 867 C C . VAL A 1 113 ? -6.195 -3.056 16.484 1.00 92.94 113 VAL A C 1
ATOM 869 O O . VAL A 1 113 ? -6.406 -3.501 17.610 1.00 92.94 113 VAL A O 1
ATOM 872 N N . HIS A 1 114 ? -5.141 -2.288 16.223 1.00 93.06 114 HIS A N 1
ATOM 873 C CA . HIS A 1 114 ? -4.052 -1.924 17.124 1.00 93.06 114 HIS A CA 1
ATOM 874 C C . HIS A 1 114 ? -3.889 -0.388 17.194 1.00 93.06 114 HIS A C 1
ATOM 876 O O . HIS A 1 114 ? -2.861 0.164 16.789 1.00 93.06 114 HIS A O 1
ATOM 882 N N . PRO A 1 115 ? -4.867 0.356 17.749 1.00 90.69 115 PRO A N 1
ATOM 883 C CA . PRO A 1 115 ? -4.879 1.823 17.715 1.00 90.69 115 PRO A CA 1
ATOM 884 C C . PRO A 1 115 ? -3.654 2.485 18.371 1.00 90.69 115 PRO A C 1
ATOM 886 O O . PRO A 1 115 ? -3.273 3.599 18.009 1.00 90.69 115 PRO A O 1
ATOM 889 N N . THR A 1 116 ? -3.000 1.789 19.298 1.00 92.31 116 THR A N 1
ATOM 890 C CA . THR A 1 116 ? -1.839 2.276 20.051 1.00 92.31 116 THR A CA 1
ATOM 891 C C . THR A 1 116 ? -0.489 1.904 19.433 1.00 92.31 116 THR A C 1
ATOM 893 O O . THR A 1 116 ? 0.534 2.392 19.905 1.00 92.31 116 THR A O 1
ATOM 896 N N . SER A 1 117 ? -0.453 1.061 18.392 1.00 94.44 117 SER A N 1
ATOM 897 C CA . SER A 1 117 ? 0.795 0.558 17.806 1.00 94.44 117 SER A CA 1
ATOM 898 C C . SER A 1 117 ? 0.771 0.624 16.282 1.00 94.44 117 SER A C 1
ATOM 900 O O . SER A 1 117 ? 0.156 -0.203 15.611 1.00 94.44 117 SER A O 1
ATOM 902 N N . LEU A 1 118 ? 1.486 1.610 15.736 1.00 93.44 118 LEU A N 1
ATOM 903 C CA . LEU A 1 118 ? 1.628 1.798 14.292 1.00 93.44 118 LEU A CA 1
ATOM 904 C C . LEU A 1 118 ? 2.301 0.599 13.591 1.00 93.44 118 LEU A C 1
ATOM 906 O O . LEU A 1 118 ? 1.789 0.186 12.553 1.00 93.44 118 LEU A O 1
ATOM 910 N N . PRO A 1 119 ? 3.383 -0.006 14.124 1.00 94.38 119 PRO A N 1
ATOM 911 C CA . PRO A 1 119 ? 3.994 -1.168 13.480 1.00 94.38 119 PRO A CA 1
ATOM 912 C C . PRO A 1 119 ? 3.052 -2.374 13.414 1.00 94.38 119 PRO A C 1
ATOM 914 O O . PRO A 1 119 ? 2.963 -3.023 12.376 1.00 94.38 119 PRO A O 1
ATOM 917 N N . LEU A 1 120 ? 2.306 -2.652 14.491 1.00 95.50 120 LEU A N 1
ATOM 918 C CA . LEU A 1 120 ? 1.344 -3.761 14.502 1.00 95.50 120 LEU A CA 1
ATOM 919 C C . LEU A 1 120 ? 0.174 -3.505 13.545 1.00 95.50 120 LEU A C 1
ATOM 921 O O . LEU A 1 120 ? -0.264 -4.429 12.867 1.00 95.50 120 LEU A O 1
ATOM 925 N N . GLU A 1 121 ? -0.294 -2.258 13.436 1.00 94.56 121 GLU A N 1
ATOM 926 C CA . GLU A 1 121 ? -1.264 -1.876 12.401 1.00 94.56 121 GLU A CA 1
ATOM 927 C C . GLU A 1 121 ? -0.732 -2.109 10.991 1.00 94.56 121 GLU A C 1
ATOM 929 O O . GLU A 1 121 ? -1.433 -2.683 10.166 1.00 94.56 121 GLU A O 1
ATOM 934 N N . ALA A 1 122 ? 0.500 -1.687 10.702 1.00 93.38 122 ALA A N 1
ATOM 935 C CA . ALA A 1 122 ? 1.090 -1.847 9.377 1.00 93.38 122 ALA A CA 1
ATOM 936 C C . ALA A 1 122 ? 1.215 -3.331 8.985 1.00 93.38 122 ALA A C 1
ATOM 938 O O . ALA A 1 122 ? 0.898 -3.695 7.853 1.00 93.38 122 ALA A O 1
ATOM 939 N N . VAL A 1 123 ? 1.606 -4.191 9.933 1.00 93.75 123 VAL A N 1
ATOM 940 C CA . VAL A 1 123 ? 1.658 -5.649 9.734 1.00 93.75 123 VAL A CA 1
ATOM 941 C C . VAL A 1 123 ? 0.262 -6.229 9.491 1.00 93.75 123 VAL A C 1
ATOM 943 O O . VAL A 1 123 ? 0.092 -7.032 8.575 1.00 93.75 123 VAL A O 1
ATOM 946 N N . ASP A 1 124 ? -0.749 -5.809 10.255 1.00 93.75 124 ASP A N 1
ATOM 947 C CA . ASP A 1 124 ? -2.128 -6.265 10.042 1.00 93.75 124 ASP A CA 1
ATOM 948 C C . ASP A 1 124 ? -2.689 -5.795 8.688 1.00 93.75 124 ASP A C 1
ATOM 950 O O . ASP A 1 124 ? -3.342 -6.563 7.983 1.00 93.75 124 ASP A O 1
ATOM 954 N N . VAL A 1 125 ? -2.395 -4.560 8.271 1.00 92.81 125 VAL A N 1
ATOM 955 C CA . VAL A 1 125 ? -2.756 -4.053 6.938 1.00 92.81 125 VAL A CA 1
ATOM 956 C C . VAL A 1 125 ? -2.106 -4.897 5.845 1.00 92.81 125 VAL A C 1
ATOM 958 O O . VAL A 1 125 ? -2.811 -5.356 4.947 1.00 92.81 125 VAL A O 1
ATOM 961 N N . LEU A 1 126 ? -0.796 -5.152 5.935 1.00 91.44 126 LEU A N 1
ATOM 962 C CA . LEU A 1 126 ? -0.081 -6.036 5.006 1.00 91.44 126 LEU A CA 1
ATOM 963 C C . LEU A 1 126 ? -0.718 -7.424 4.935 1.00 91.44 126 LEU A C 1
ATOM 965 O O . LEU A 1 126 ? -0.936 -7.952 3.845 1.00 91.44 126 LEU A O 1
ATOM 969 N N . ARG A 1 127 ? -1.071 -7.996 6.087 1.00 90.94 127 ARG A N 1
ATOM 970 C CA . ARG A 1 127 ? -1.747 -9.291 6.159 1.00 90.94 127 ARG A CA 1
ATOM 971 C C . ARG A 1 127 ? -3.090 -9.274 5.427 1.00 90.94 127 ARG A C 1
ATOM 973 O O . ARG A 1 127 ? -3.311 -10.137 4.580 1.00 90.94 127 ARG A O 1
ATOM 980 N N . ARG A 1 128 ? -3.947 -8.278 5.681 1.00 90.00 128 ARG A N 1
ATOM 981 C CA . ARG A 1 128 ? -5.253 -8.165 5.003 1.00 90.00 128 ARG A CA 1
ATO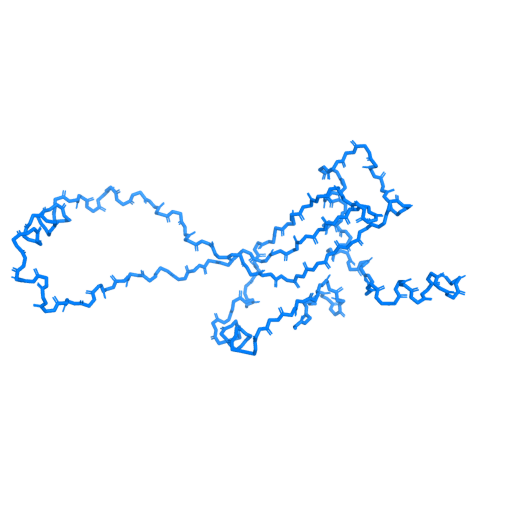M 982 C C . ARG A 1 128 ? -5.124 -7.980 3.496 1.00 90.00 128 ARG A C 1
ATOM 984 O O . ARG A 1 128 ? -5.934 -8.517 2.747 1.00 90.00 128 ARG A O 1
ATOM 991 N N . ILE A 1 129 ? -4.101 -7.254 3.048 1.00 88.31 129 ILE A N 1
ATOM 992 C CA . ILE A 1 129 ? -3.784 -7.123 1.622 1.00 88.31 129 ILE A CA 1
ATOM 993 C C . ILE A 1 129 ? -3.455 -8.494 1.014 1.00 88.31 129 ILE A C 1
ATOM 995 O O . ILE A 1 129 ? -3.959 -8.836 -0.053 1.00 88.31 129 ILE A O 1
ATOM 999 N N . ILE A 1 130 ? -2.630 -9.293 1.697 1.00 85.38 130 ILE A N 1
ATOM 1000 C CA . ILE A 1 130 ? -2.217 -10.626 1.235 1.00 85.38 130 ILE A CA 1
ATOM 1001 C C . ILE A 1 130 ? -3.394 -11.613 1.220 1.00 85.38 130 ILE A C 1
ATOM 1003 O O . ILE A 1 130 ? -3.513 -12.402 0.280 1.00 85.38 130 ILE A O 1
ATOM 1007 N N . GLU A 1 131 ? -4.256 -11.564 2.238 1.00 85.31 131 GLU A N 1
ATOM 1008 C CA . GLU A 1 131 ? -5.484 -12.372 2.346 1.00 85.31 131 GLU A CA 1
ATOM 1009 C C . GLU A 1 131 ? -6.569 -11.904 1.347 1.00 85.31 131 GLU A C 1
ATOM 1011 O O . GLU A 1 131 ? -7.485 -12.655 1.004 1.00 85.31 131 GLU A O 1
ATOM 1016 N N . GLY A 1 132 ? -6.414 -10.700 0.784 1.00 77.94 132 GLY A N 1
ATOM 1017 C CA . GLY A 1 132 ? -7.309 -10.123 -0.215 1.00 77.94 132 GLY A CA 1
ATOM 1018 C C . GLY A 1 132 ? -8.612 -9.592 0.379 1.00 77.94 132 GLY A C 1
ATOM 1019 O O . GLY A 1 132 ? -9.634 -9.604 -0.301 1.00 77.94 132 GLY A O 1
ATOM 1020 N N . ASP A 1 133 ? -8.574 -9.140 1.630 1.00 79.94 133 ASP A N 1
ATOM 1021 C CA . ASP A 1 133 ? -9.708 -8.543 2.347 1.00 79.94 133 ASP A CA 1
ATOM 1022 C C . ASP A 1 133 ? -9.735 -7.009 2.184 1.00 79.94 133 ASP A C 1
ATOM 1024 O O . ASP A 1 133 ? -10.180 -6.261 3.058 1.00 79.94 133 ASP A O 1
ATOM 1028 N N . THR A 1 134 ? -9.208 -6.521 1.060 1.00 79.81 134 THR A N 1
ATOM 1029 C CA . THR A 1 134 ? -9.212 -5.112 0.665 1.00 79.81 134 THR A CA 1
ATOM 1030 C C . THR A 1 134 ? -10.427 -4.796 -0.200 1.00 79.81 134 THR A C 1
ATOM 1032 O O . THR A 1 134 ? -10.823 -5.574 -1.065 1.00 79.81 134 THR A O 1
ATOM 1035 N N . THR A 1 135 ? -11.019 -3.623 0.013 1.00 81.44 135 THR A N 1
ATOM 1036 C CA . THR A 1 135 ? -12.165 -3.120 -0.758 1.00 81.44 135 THR A CA 1
ATOM 1037 C C . THR A 1 135 ? -11.809 -1.769 -1.362 1.00 81.44 135 THR A C 1
ATOM 1039 O O . THR A 1 135 ? -11.024 -1.017 -0.777 1.00 81.44 135 THR A O 1
ATOM 1042 N N . GLU A 1 136 ? -12.365 -1.443 -2.532 1.00 80.31 136 GLU A N 1
ATOM 1043 C CA . GLU A 1 136 ? -12.155 -0.123 -3.121 1.00 80.31 136 GLU A CA 1
ATOM 1044 C C . GLU A 1 136 ? -12.717 0.972 -2.208 1.00 80.31 136 GLU A C 1
ATOM 1046 O O . GLU A 1 136 ? -13.782 0.835 -1.604 1.00 80.31 136 GLU A O 1
ATOM 1051 N N . VAL A 1 137 ? -12.002 2.096 -2.124 1.00 78.56 137 VAL A N 1
ATOM 1052 C CA . VAL A 1 137 ? -12.416 3.235 -1.290 1.00 78.56 137 VAL A CA 1
ATOM 1053 C C . VAL A 1 137 ? -13.785 3.759 -1.723 1.00 78.56 137 VAL A C 1
ATOM 1055 O O . VAL A 1 137 ? -14.576 4.155 -0.875 1.00 78.56 137 VAL A O 1
ATOM 1058 N N . VAL A 1 138 ? -14.082 3.729 -3.026 1.00 76.56 138 VAL A N 1
ATOM 1059 C CA . VAL A 1 138 ? -15.385 4.145 -3.563 1.00 76.56 138 VAL A CA 1
ATOM 1060 C C . VAL A 1 138 ? -16.490 3.214 -3.073 1.00 76.56 138 VAL A C 1
ATOM 1062 O O . VAL A 1 138 ? -17.484 3.699 -2.545 1.00 76.56 138 VAL A O 1
ATOM 1065 N N . ASP A 1 139 ? -16.296 1.898 -3.156 1.00 80.31 139 ASP A N 1
ATOM 1066 C CA . ASP A 1 139 ? -17.276 0.914 -2.681 1.00 80.31 139 ASP A CA 1
ATOM 1067 C C . ASP A 1 139 ? -17.508 1.038 -1.171 1.00 80.31 139 ASP A C 1
ATOM 1069 O O . ASP A 1 139 ? -18.647 0.985 -0.698 1.00 80.31 139 ASP A O 1
ATOM 1073 N N . ARG A 1 140 ? -16.440 1.282 -0.401 1.00 79.25 140 ARG A N 1
ATOM 1074 C CA . ARG A 1 140 ? -16.537 1.533 1.042 1.00 79.25 140 ARG A CA 1
ATOM 1075 C C . ARG A 1 140 ? -17.279 2.834 1.345 1.00 79.25 140 ARG A C 1
ATOM 1077 O O . ARG A 1 140 ? -18.163 2.829 2.194 1.00 79.25 140 ARG A O 1
ATOM 1084 N N . ALA A 1 141 ? -16.965 3.915 0.636 1.00 77.00 141 ALA A N 1
ATOM 1085 C CA . ALA A 1 141 ? -17.634 5.203 0.797 1.00 77.00 141 ALA A CA 1
ATOM 1086 C C . ALA A 1 141 ? -19.120 5.129 0.413 1.00 77.00 141 ALA A C 1
ATOM 1088 O O . ALA A 1 141 ? -19.956 5.730 1.084 1.00 77.00 141 ALA A O 1
ATOM 1089 N N . LEU A 1 142 ? -19.460 4.367 -0.632 1.00 79.00 142 LEU A N 1
ATOM 1090 C CA . LEU A 1 142 ? -20.845 4.089 -1.008 1.00 79.00 142 LEU A CA 1
ATOM 1091 C C . LEU A 1 142 ? -21.558 3.271 0.072 1.00 79.00 142 LEU A C 1
ATOM 1093 O O . LEU A 1 142 ? -22.673 3.623 0.442 1.00 79.00 142 LEU A O 1
ATOM 1097 N N . SER A 1 143 ? -20.915 2.235 0.616 1.00 79.44 143 SER A N 1
ATOM 1098 C CA . SER A 1 143 ? -21.476 1.429 1.712 1.00 79.44 143 SER A CA 1
ATOM 1099 C C . SER A 1 143 ? -21.752 2.289 2.950 1.00 79.44 143 SER A C 1
ATOM 1101 O O . SER A 1 143 ? -22.852 2.255 3.492 1.00 79.44 143 SER A O 1
ATOM 1103 N N . ASP A 1 144 ? -20.803 3.153 3.325 1.00 78.88 144 ASP A N 1
ATOM 1104 C CA . ASP A 1 144 ? -20.961 4.098 4.435 1.00 78.88 144 ASP A CA 1
ATOM 1105 C C . ASP A 1 144 ? -22.102 5.095 4.210 1.00 78.88 144 ASP A C 1
ATOM 1107 O O . ASP A 1 144 ? -22.857 5.395 5.134 1.00 78.88 144 ASP A O 1
ATOM 1111 N N . LEU A 1 145 ? -22.233 5.616 2.987 1.00 81.38 145 LEU A N 1
ATOM 1112 C CA . LEU A 1 145 ? -23.281 6.575 2.634 1.00 81.38 145 LEU A CA 1
ATOM 1113 C C . LEU A 1 145 ? -24.668 5.918 2.608 1.00 81.38 145 LEU A C 1
ATOM 1115 O O . LEU A 1 145 ? -25.659 6.561 2.949 1.00 81.38 145 LEU A O 1
ATOM 1119 N N . LEU A 1 146 ? -24.734 4.643 2.221 1.00 86.44 146 LEU A N 1
ATOM 1120 C CA . LEU A 1 146 ? -25.964 3.853 2.148 1.00 86.44 146 LEU A CA 1
ATOM 1121 C C . LEU A 1 146 ? -26.310 3.137 3.468 1.00 86.44 146 LEU A C 1
ATOM 1123 O O . LEU A 1 146 ? -27.413 2.605 3.583 1.00 86.44 146 LEU A O 1
ATOM 1127 N N . GLY A 1 147 ? -25.411 3.143 4.459 1.00 76.19 147 GLY A N 1
ATOM 1128 C CA . GLY A 1 147 ? -25.588 2.452 5.740 1.00 76.19 147 GLY A CA 1
ATOM 1129 C C . GLY A 1 147 ? -25.592 0.922 5.627 1.00 76.19 147 GLY A C 1
ATOM 1130 O O . GLY A 1 147 ? -26.275 0.268 6.417 1.00 76.19 147 GLY A O 1
ATOM 1131 N N . LEU A 1 148 ? -24.889 0.381 4.625 1.00 60.38 148 LEU A N 1
ATOM 1132 C CA . LEU A 1 148 ? -24.759 -1.053 4.339 1.00 60.38 148 LEU A CA 1
ATOM 1133 C C . LEU A 1 148 ? -23.530 -1.673 5.016 1.00 60.38 148 LEU A C 1
ATOM 1135 O O . LEU A 1 148 ? -22.476 -0.998 5.086 1.00 60.38 148 LEU A O 1
#